Protein AF-A0A847AX94-F1 (afdb_monomer_lite)

Radius of gyration: 17.0 Å; chains: 1; bounding box: 39×33×55 Å

Structure (mmCIF, N/CA/C/O backbone):
data_AF-A0A847AX94-F1
#
_entry.id   AF-A0A847AX94-F1
#
loop_
_atom_site.group_PDB
_atom_site.id
_atom_site.type_symbol
_atom_site.label_atom_id
_atom_site.label_alt_id
_atom_site.label_comp_id
_atom_site.label_asym_id
_atom_site.label_entity_id
_atom_site.label_seq_id
_atom_site.pdbx_PDB_ins_code
_atom_site.Cartn_x
_atom_site.Cartn_y
_atom_site.Cartn_z
_atom_site.occupancy
_atom_site.B_iso_or_equiv
_atom_site.auth_seq_id
_atom_site.auth_comp_id
_atom_site.auth_asym_id
_atom_site.auth_atom_id
_atom_site.pdbx_PDB_model_num
ATOM 1 N N . MET A 1 1 ? -15.363 -9.741 10.657 1.00 86.25 1 MET A N 1
ATOM 2 C CA . MET A 1 1 ? -14.051 -9.345 11.223 1.00 86.25 1 MET A CA 1
ATOM 3 C C . MET A 1 1 ? -14.229 -8.515 12.488 1.00 86.25 1 MET A C 1
ATOM 5 O O . MET A 1 1 ? -13.735 -8.937 13.519 1.00 86.25 1 MET A O 1
ATOM 9 N N . ILE A 1 2 ? -14.979 -7.407 12.440 1.00 87.94 2 ILE A N 1
ATOM 10 C CA . ILE A 1 2 ? -15.280 -6.554 13.611 1.00 87.94 2 ILE A CA 1
ATOM 11 C C . ILE A 1 2 ? -15.811 -7.360 14.797 1.00 87.94 2 ILE A C 1
ATOM 13 O O . ILE A 1 2 ? -15.262 -7.263 15.887 1.00 87.94 2 ILE A O 1
ATOM 17 N N . ASP A 1 3 ? -16.798 -8.229 14.571 1.00 91.75 3 ASP A N 1
ATOM 18 C CA . ASP A 1 3 ? -17.364 -9.054 15.647 1.00 91.75 3 ASP A CA 1
ATOM 19 C C . ASP A 1 3 ? -16.315 -9.947 16.322 1.00 91.75 3 ASP A C 1
ATOM 21 O O . ASP A 1 3 ? -16.321 -10.091 17.540 1.00 91.75 3 ASP A O 1
ATOM 25 N N . ILE A 1 4 ? -15.363 -10.479 15.545 1.00 92.31 4 ILE A N 1
ATOM 26 C CA . ILE A 1 4 ? -14.262 -11.306 16.059 1.00 92.31 4 ILE A CA 1
ATOM 27 C C . ILE A 1 4 ? -13.326 -10.453 16.922 1.00 92.31 4 ILE A C 1
ATOM 29 O O . ILE A 1 4 ? -12.949 -10.875 18.012 1.00 92.31 4 ILE A O 1
ATOM 33 N N . LEU A 1 5 ? -12.966 -9.249 16.464 1.00 92.19 5 LEU A N 1
ATOM 34 C CA . LEU A 1 5 ? -12.123 -8.334 17.241 1.00 92.19 5 LEU A CA 1
ATOM 35 C C . LEU A 1 5 ? -12.812 -7.928 18.543 1.00 92.19 5 LEU A C 1
ATOM 37 O O . LEU A 1 5 ? -12.198 -7.996 19.604 1.00 92.19 5 LEU A O 1
ATOM 41 N N . ASN A 1 6 ? -14.094 -7.574 18.475 1.00 91.94 6 ASN A N 1
ATOM 42 C CA . ASN A 1 6 ? -14.886 -7.187 19.637 1.00 91.94 6 ASN A CA 1
ATOM 43 C C . ASN A 1 6 ? -15.009 -8.337 20.641 1.00 91.94 6 ASN A C 1
ATOM 45 O O . ASN A 1 6 ? -14.807 -8.132 21.838 1.00 91.94 6 ASN A O 1
ATOM 49 N N . GLU A 1 7 ? -15.280 -9.557 20.171 1.00 95.19 7 GLU A N 1
ATOM 50 C CA . GLU A 1 7 ? -15.343 -10.741 21.028 1.00 95.19 7 GLU A CA 1
ATOM 51 C C . GLU A 1 7 ? -14.002 -10.994 21.727 1.00 95.19 7 GLU A C 1
ATOM 53 O O . GLU A 1 7 ? -13.969 -11.178 22.945 1.00 95.19 7 GLU A O 1
ATOM 58 N N . VAL A 1 8 ? -12.892 -10.972 20.987 1.00 94.81 8 VAL A N 1
ATOM 59 C CA . VAL A 1 8 ? -11.560 -11.240 21.544 1.00 94.81 8 VAL A CA 1
ATOM 60 C C . VAL A 1 8 ? -11.134 -10.136 22.516 1.00 94.81 8 VAL A C 1
ATOM 62 O O . VAL A 1 8 ? -10.669 -10.436 23.617 1.00 94.81 8 VAL A O 1
ATOM 65 N N . ASN A 1 9 ? -11.366 -8.870 22.172 1.00 92.81 9 ASN A N 1
ATOM 66 C CA . ASN A 1 9 ? -11.013 -7.737 23.027 1.00 92.81 9 ASN A CA 1
ATOM 67 C C . ASN A 1 9 ? -11.880 -7.680 24.295 1.00 92.81 9 ASN A C 1
ATOM 69 O O . ASN A 1 9 ? -11.373 -7.350 25.368 1.00 92.81 9 ASN A O 1
ATOM 73 N N . SER A 1 10 ? -13.148 -8.114 24.234 1.00 95.69 10 SER A N 1
ATOM 74 C CA . SER A 1 10 ? -14.009 -8.233 25.426 1.00 95.69 10 SER A CA 1
ATOM 75 C C . SER A 1 10 ? -13.463 -9.197 26.491 1.00 95.69 10 SER A C 1
ATOM 77 O O . SER A 1 10 ? -13.858 -9.123 27.655 1.00 95.69 10 SER A O 1
ATOM 79 N N . ARG A 1 11 ? -12.519 -10.076 26.121 1.00 96.69 11 ARG A N 1
ATOM 80 C CA . ARG A 1 11 ? -11.833 -11.012 27.028 1.00 96.69 11 ARG A CA 1
ATOM 81 C C . ARG A 1 11 ? -10.541 -10.441 27.626 1.00 96.69 11 ARG A C 1
ATOM 83 O O . ARG A 1 11 ? -9.801 -11.175 28.275 1.00 96.69 11 ARG A O 1
ATOM 90 N N . GLY A 1 12 ? -10.275 -9.147 27.432 1.00 95.88 12 GLY A N 1
ATOM 91 C CA . GLY A 1 12 ? -9.109 -8.442 27.974 1.00 95.88 12 GLY A CA 1
ATOM 92 C C . GLY A 1 12 ? -7.853 -8.516 27.103 1.00 95.88 12 GLY A C 1
ATOM 93 O O . GLY A 1 12 ? -6.767 -8.197 27.582 1.00 95.88 12 GLY A O 1
ATOM 94 N N . CYS A 1 13 ? -7.976 -8.944 25.845 1.00 94.62 13 CYS A N 1
ATOM 95 C CA . CYS A 1 13 ? -6.893 -8.864 24.867 1.00 94.62 13 CYS A CA 1
ATOM 96 C C . CYS A 1 13 ? -6.866 -7.484 24.180 1.00 94.62 13 CYS A C 1
ATOM 98 O O . CYS A 1 13 ? -7.894 -6.820 24.088 1.00 94.62 13 CYS A O 1
ATOM 100 N N . ASP A 1 14 ? -5.698 -7.076 23.672 1.00 90.81 14 ASP A N 1
ATOM 101 C CA . ASP A 1 14 ? -5.545 -5.928 22.763 1.00 90.81 14 ASP A CA 1
ATOM 102 C C . ASP A 1 14 ? -5.176 -6.452 21.371 1.00 90.81 14 ASP A C 1
ATOM 104 O O . ASP A 1 14 ? -4.001 -6.592 21.019 1.00 90.81 14 ASP A O 1
ATOM 108 N N . VAL A 1 15 ? -6.195 -6.853 20.612 1.00 92.81 15 VAL A N 1
ATOM 109 C CA . VAL A 1 15 ? -6.059 -7.322 19.233 1.00 92.81 15 VAL A CA 1
ATOM 110 C C . VAL A 1 15 ? -6.548 -6.238 18.289 1.00 92.81 15 VAL A C 1
ATOM 112 O O . VAL A 1 15 ? -7.660 -5.721 18.412 1.00 92.81 15 VAL A O 1
ATOM 115 N N . LYS A 1 16 ? -5.705 -5.928 17.306 1.00 91.62 16 LYS A N 1
ATOM 116 C CA . LYS A 1 16 ? -5.943 -4.909 16.287 1.00 91.62 16 LYS A CA 1
ATOM 117 C C . LYS A 1 16 ? -5.797 -5.526 14.907 1.00 91.62 16 LYS A C 1
ATOM 119 O O . LYS A 1 16 ? -5.071 -6.506 14.737 1.00 91.62 16 LYS A O 1
ATOM 124 N N . TYR A 1 17 ? -6.478 -4.948 13.926 1.00 91.31 17 TYR A N 1
ATOM 125 C CA . TYR A 1 17 ? -6.453 -5.465 12.567 1.00 91.31 17 TYR A CA 1
ATOM 126 C C . TYR A 1 17 ? -5.341 -4.823 11.733 1.00 91.31 17 TYR A C 1
ATOM 128 O O . TYR A 1 17 ? -5.082 -3.622 11.825 1.00 91.31 17 TYR A O 1
ATOM 136 N N . CYS A 1 18 ? -4.671 -5.647 10.931 1.00 90.19 18 CYS A N 1
ATOM 137 C CA . CYS A 1 18 ? -3.707 -5.199 9.938 1.00 90.19 18 CYS A CA 1
ATOM 138 C C . CYS A 1 18 ? -4.317 -5.438 8.560 1.00 90.19 18 CYS A C 1
ATOM 140 O O . CYS A 1 18 ? -4.507 -6.590 8.169 1.00 90.19 18 CYS A O 1
ATOM 142 N N . PHE A 1 19 ? -4.664 -4.365 7.855 1.00 89.12 19 PHE A N 1
ATOM 143 C CA . PHE A 1 19 ? -5.131 -4.465 6.476 1.00 89.12 19 PHE A CA 1
ATOM 144 C C . PHE A 1 19 ? -3.969 -4.666 5.526 1.00 89.12 19 PHE A C 1
ATOM 146 O O . PHE A 1 19 ? -2.890 -4.133 5.750 1.00 89.12 19 PHE A O 1
ATOM 153 N N . ASP A 1 20 ? -4.235 -5.357 4.428 1.00 88.75 20 ASP A N 1
ATOM 154 C CA . ASP A 1 20 ? -3.343 -5.415 3.284 1.00 88.75 20 ASP A CA 1
ATOM 155 C C . ASP A 1 20 ? -4.123 -5.004 2.037 1.00 88.75 20 ASP A C 1
ATOM 157 O O . ASP A 1 20 ? -5.139 -5.618 1.691 1.00 88.75 20 ASP A O 1
ATOM 161 N N . ILE A 1 21 ? -3.686 -3.905 1.420 1.00 85.06 21 ILE A N 1
ATOM 162 C CA . ILE A 1 21 ? -4.396 -3.299 0.296 1.00 85.06 21 ILE A CA 1
ATOM 163 C C . ILE A 1 21 ? -4.302 -4.192 -0.939 1.00 85.06 21 ILE A C 1
ATOM 165 O O . ILE A 1 21 ? -5.316 -4.375 -1.605 1.00 85.06 21 ILE A O 1
ATOM 169 N N . GLY A 1 22 ? -3.158 -4.806 -1.239 1.00 80.81 22 GLY A N 1
ATOM 170 C CA . GLY A 1 22 ? -3.041 -5.705 -2.387 1.00 80.81 22 GLY A CA 1
ATOM 171 C C . GLY A 1 22 ? -3.980 -6.885 -2.261 1.00 80.81 22 GLY A C 1
ATOM 172 O O . GLY A 1 22 ? -4.684 -7.205 -3.214 1.00 80.81 22 GLY A O 1
ATOM 173 N N . HIS A 1 23 ? -4.085 -7.483 -1.076 1.00 81.38 23 HIS A N 1
ATOM 174 C CA . HIS A 1 23 ? -5.058 -8.550 -0.837 1.00 81.38 23 HIS A CA 1
ATOM 175 C C . HIS A 1 23 ? -6.510 -8.083 -1.020 1.00 81.38 23 HIS A C 1
ATOM 177 O O . HIS A 1 23 ? -7.313 -8.811 -1.600 1.00 81.38 23 HIS A O 1
ATOM 183 N N . LEU A 1 24 ? -6.850 -6.872 -0.570 1.00 80.50 24 LEU A 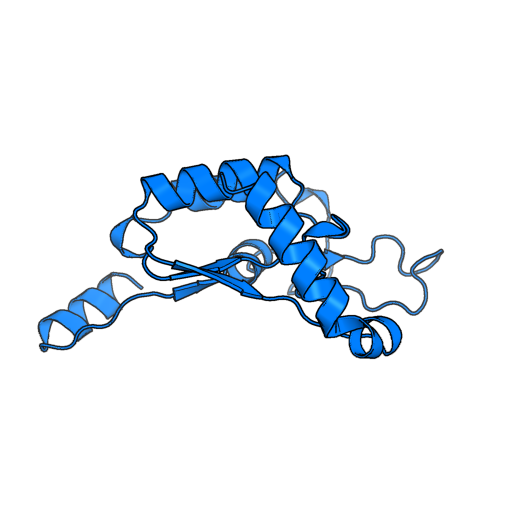N 1
ATOM 184 C CA . LEU A 1 24 ? -8.185 -6.302 -0.759 1.00 80.50 24 LEU A CA 1
ATOM 185 C C . LEU A 1 24 ? -8.489 -6.035 -2.239 1.00 80.50 24 LEU A C 1
ATOM 187 O O . LEU A 1 24 ? -9.538 -6.433 -2.731 1.00 80.50 24 LEU A O 1
ATOM 191 N N . LEU A 1 25 ? -7.566 -5.397 -2.958 1.00 77.12 25 LEU A N 1
ATOM 192 C CA . LEU A 1 25 ? -7.727 -5.072 -4.377 1.00 77.12 25 LEU A CA 1
ATOM 193 C C . LEU A 1 25 ? -7.729 -6.317 -5.261 1.00 77.12 25 LEU A C 1
ATOM 195 O O . LEU A 1 25 ? -8.287 -6.296 -6.356 1.00 77.12 25 LEU A O 1
ATOM 199 N N . THR A 1 26 ? -7.109 -7.399 -4.786 1.00 73.62 26 THR A N 1
ATOM 200 C CA . THR A 1 26 ? -7.027 -8.667 -5.509 1.00 73.62 26 THR A CA 1
ATOM 201 C C . THR A 1 26 ? -8.129 -9.667 -5.166 1.00 73.62 26 THR A C 1
ATOM 203 O O . THR A 1 26 ? -8.267 -10.657 -5.884 1.00 73.62 26 THR A O 1
ATOM 206 N N . ILE A 1 27 ? -8.966 -9.399 -4.151 1.00 71.06 27 ILE A N 1
ATOM 207 C CA . ILE A 1 27 ? -9.970 -10.353 -3.645 1.00 71.06 27 ILE A CA 1
ATOM 208 C C . ILE A 1 27 ? -10.993 -10.774 -4.708 1.00 71.06 27 ILE A C 1
ATOM 210 O O . ILE A 1 27 ? -11.355 -11.946 -4.796 1.00 71.06 27 ILE A O 1
ATOM 214 N N . ASP A 1 28 ? -11.398 -9.824 -5.550 1.00 60.72 28 ASP A N 1
ATOM 215 C CA . ASP A 1 28 ? -12.356 -10.022 -6.637 1.00 60.72 28 ASP A CA 1
ATOM 216 C C . ASP A 1 28 ? -11.680 -10.061 -8.009 1.00 60.72 28 ASP A C 1
ATOM 218 O O . ASP A 1 28 ? -12.363 -10.160 -9.037 1.00 60.72 28 ASP A O 1
ATOM 222 N N . LEU A 1 29 ? -10.340 -10.019 -8.059 1.00 57.03 29 LEU A N 1
ATOM 223 C CA . LEU A 1 29 ? -9.653 -10.170 -9.329 1.00 57.03 29 LEU A CA 1
ATOM 224 C C . LEU A 1 29 ? -9.942 -11.565 -9.888 1.00 57.03 29 LEU A C 1
ATOM 226 O O . LEU A 1 29 ? -9.770 -12.578 -9.203 1.00 57.03 29 LEU A O 1
ATOM 230 N N . PRO A 1 30 ? -10.310 -11.657 -11.173 1.00 48.94 30 PRO A N 1
ATOM 231 C CA . PRO A 1 30 ? -10.600 -12.929 -11.810 1.00 48.94 30 PRO A CA 1
ATOM 232 C C . PRO A 1 30 ? -9.420 -13.916 -11.887 1.00 48.94 30 PRO A C 1
ATOM 234 O O . PRO A 1 30 ? -9.552 -14.950 -12.506 1.00 48.94 30 PRO A O 1
ATOM 237 N N . MET A 1 31 ? -8.272 -13.691 -11.256 1.00 50.69 31 MET A N 1
ATOM 238 C CA . MET A 1 31 ? -7.238 -14.729 -11.101 1.00 50.69 31 MET A CA 1
ATOM 239 C C . MET A 1 31 ? -7.701 -15.939 -10.261 1.00 50.69 31 MET A C 1
ATOM 241 O O . MET A 1 31 ? -7.042 -16.976 -10.260 1.00 50.69 31 MET A O 1
ATOM 245 N N . HIS A 1 32 ? -8.882 -15.846 -9.637 1.00 47.72 32 HIS A N 1
ATOM 246 C CA . HIS A 1 32 ? -9.635 -16.959 -9.048 1.00 47.72 32 HIS A CA 1
ATOM 247 C C . HIS A 1 32 ? -10.777 -17.509 -9.938 1.00 47.72 32 HIS A C 1
ATOM 249 O O . HIS A 1 32 ? -11.508 -18.401 -9.508 1.00 47.72 32 HIS A O 1
ATOM 255 N N . LYS A 1 33 ? -10.967 -16.998 -11.166 1.00 45.84 33 LYS A N 1
ATOM 256 C CA . LYS A 1 33 ? -12.010 -17.416 -12.125 1.00 45.84 33 LYS A CA 1
ATOM 257 C C . LYS A 1 33 ? -11.415 -17.525 -13.532 1.00 45.84 33 LYS A C 1
ATOM 259 O O . LYS A 1 33 ? -10.880 -16.562 -14.043 1.00 45.84 33 LYS A O 1
ATOM 264 N N . GLU A 1 34 ? -11.570 -18.657 -14.210 1.00 47.06 34 GLU A N 1
ATOM 265 C CA . GLU A 1 34 ? -10.881 -19.011 -15.473 1.00 47.06 34 GLU A CA 1
ATOM 266 C C . GLU A 1 34 ? -10.961 -18.002 -16.659 1.00 47.06 34 GLU A C 1
ATOM 268 O O . GLU A 1 34 ? -10.307 -18.225 -17.670 1.00 47.06 34 GLU A O 1
ATOM 273 N N . ASN A 1 35 ? -11.696 -16.883 -16.563 1.00 48.12 35 ASN A N 1
ATOM 274 C CA . ASN A 1 35 ? -11.877 -15.876 -17.618 1.00 48.12 35 ASN A CA 1
ATOM 275 C C . ASN A 1 35 ? -11.750 -14.432 -17.087 1.00 48.12 35 ASN A C 1
ATOM 277 O O . ASN A 1 35 ? -12.750 -13.766 -16.808 1.00 48.12 35 ASN A O 1
ATOM 281 N N . PHE A 1 36 ? -10.520 -13.932 -16.950 1.00 56.06 36 PHE A N 1
ATOM 282 C CA . PHE A 1 36 ? -10.250 -12.564 -16.499 1.00 56.06 36 PHE A CA 1
ATOM 283 C C . PHE A 1 36 ? -10.633 -11.494 -17.526 1.00 56.06 36 PHE A C 1
ATOM 285 O O . PHE A 1 36 ? -10.144 -11.508 -18.652 1.00 56.06 36 PHE A O 1
ATOM 292 N N . ASN A 1 37 ? -11.461 -10.526 -17.108 1.00 53.94 37 ASN A N 1
ATOM 293 C CA . ASN A 1 37 ? -11.732 -9.294 -17.848 1.00 53.94 37 ASN A CA 1
ATOM 294 C C . ASN A 1 37 ? -11.199 -8.086 -17.062 1.00 53.94 37 ASN A C 1
ATOM 296 O O . ASN A 1 37 ? -11.688 -7.777 -15.980 1.00 53.94 37 ASN A O 1
ATOM 300 N N . LYS A 1 38 ? -10.230 -7.382 -17.656 1.00 53.53 38 LYS A N 1
ATOM 301 C CA . LYS A 1 38 ? -9.591 -6.150 -17.162 1.00 53.53 38 LYS A CA 1
ATOM 302 C C . LYS A 1 38 ? -10.559 -5.041 -16.730 1.00 53.53 38 LYS A C 1
ATOM 304 O O . LYS A 1 38 ? -10.179 -4.207 -15.918 1.00 53.53 38 LYS A O 1
ATOM 309 N N . GLU A 1 39 ? -11.775 -5.012 -17.275 1.00 58.38 39 GLU A N 1
ATOM 310 C CA . GLU A 1 39 ? -12.784 -3.992 -16.956 1.00 58.38 39 GLU A CA 1
ATOM 311 C C . GLU A 1 39 ? -13.356 -4.134 -15.538 1.00 58.38 39 GLU A C 1
ATOM 313 O O . GLU A 1 39 ? -14.110 -3.274 -15.095 1.00 58.38 39 GLU A O 1
ATOM 318 N N . SER A 1 40 ? -12.999 -5.199 -14.809 1.00 61.94 40 SER A N 1
ATOM 319 C CA . SER A 1 40 ? -13.449 -5.406 -13.432 1.00 61.94 40 SER A CA 1
ATOM 320 C C . SER A 1 40 ? -12.630 -4.652 -12.381 1.00 61.94 40 SER A C 1
ATOM 322 O O . SER A 1 40 ? -13.049 -4.624 -11.227 1.00 61.94 40 SER A O 1
ATOM 324 N N . ILE A 1 41 ? -11.465 -4.087 -12.730 1.00 65.88 41 ILE A N 1
ATOM 325 C CA . ILE A 1 41 ? -10.661 -3.300 -11.783 1.00 65.88 41 ILE A CA 1
ATOM 326 C C . ILE A 1 41 ? -11.143 -1.850 -11.845 1.00 65.88 41 ILE A C 1
ATOM 328 O O . ILE A 1 41 ? -11.052 -1.248 -12.918 1.00 65.88 41 ILE A O 1
ATOM 332 N N . PRO A 1 42 ? -11.653 -1.279 -10.740 1.00 70.75 42 PRO A N 1
ATOM 333 C CA . PRO A 1 42 ? -12.085 0.111 -10.730 1.00 70.75 42 PRO A CA 1
ATOM 334 C C . PRO A 1 42 ? -10.909 1.041 -11.052 1.00 70.75 42 PRO A C 1
ATOM 336 O O . PRO A 1 42 ? -9.781 0.799 -10.634 1.00 70.75 42 PRO A O 1
ATOM 339 N N . GLU A 1 43 ? -11.186 2.130 -11.771 1.00 74.62 43 GLU A N 1
ATOM 340 C CA . GLU A 1 43 ? -10.199 3.179 -12.082 1.00 74.62 43 GLU A CA 1
ATOM 341 C C . GLU A 1 43 ? -9.639 3.838 -10.810 1.00 74.62 43 GLU A C 1
ATOM 343 O O . GLU A 1 43 ? -8.499 4.298 -10.782 1.00 74.62 43 GLU A O 1
ATOM 348 N N . ARG A 1 44 ? -10.447 3.826 -9.745 1.00 82.56 44 ARG A N 1
ATOM 349 C CA . ARG A 1 44 ? -10.142 4.347 -8.414 1.00 82.56 44 ARG A CA 1
ATOM 350 C C . ARG A 1 44 ? -10.186 3.222 -7.379 1.00 82.56 44 ARG A C 1
ATOM 352 O O . ARG A 1 44 ? -11.160 3.106 -6.634 1.00 82.56 44 ARG A O 1
ATOM 359 N N . PRO A 1 45 ? -9.181 2.328 -7.366 1.00 81.06 45 PRO A N 1
ATOM 360 C CA . PRO A 1 45 ? -9.124 1.212 -6.421 1.00 81.06 45 PRO A CA 1
ATOM 361 C C . PRO A 1 45 ? -9.144 1.664 -4.957 1.00 81.06 45 PRO A C 1
ATOM 363 O O . PRO A 1 45 ? -9.610 0.933 -4.087 1.00 81.06 45 PRO A O 1
ATOM 366 N N . GLU A 1 46 ? -8.679 2.877 -4.679 1.00 86.75 46 GLU A N 1
ATOM 367 C CA . GLU A 1 46 ? -8.661 3.456 -3.343 1.00 86.75 46 GLU A CA 1
ATOM 368 C C . GLU A 1 46 ? -10.044 3.736 -2.746 1.00 86.75 46 GLU A C 1
ATOM 370 O O . GLU A 1 46 ? -10.186 3.716 -1.523 1.00 86.75 46 GLU A O 1
ATOM 375 N N . ASP A 1 47 ? -11.074 3.924 -3.578 1.00 88.06 47 ASP A N 1
ATOM 376 C CA . ASP A 1 47 ? -12.431 4.235 -3.112 1.00 88.06 47 ASP A CA 1
ATOM 377 C C . ASP A 1 47 ? -13.038 3.071 -2.303 1.00 88.06 47 ASP A C 1
ATOM 379 O O . ASP A 1 47 ? -13.867 3.287 -1.421 1.00 88.06 47 ASP A O 1
ATOM 383 N N . LEU A 1 48 ? -12.547 1.840 -2.504 1.00 85.12 48 LEU A N 1
ATOM 384 C CA . LEU A 1 48 ? -12.937 0.658 -1.723 1.00 85.12 48 LEU A CA 1
ATOM 385 C C . LEU A 1 48 ? -12.647 0.808 -0.220 1.00 85.12 48 LEU A C 1
ATOM 387 O O . LEU A 1 48 ? -13.275 0.141 0.603 1.00 85.12 48 LEU A O 1
ATOM 391 N N . LEU A 1 49 ? -11.699 1.669 0.162 1.00 88.19 49 LEU A N 1
ATOM 392 C CA . LEU A 1 49 ? -11.390 1.925 1.567 1.00 88.19 49 LEU A CA 1
ATOM 393 C C . LEU A 1 49 ? -12.421 2.821 2.262 1.00 88.19 49 LEU A C 1
ATOM 395 O O . LEU A 1 49 ? -12.484 2.829 3.496 1.00 88.19 49 LEU A O 1
ATOM 399 N N . GLU A 1 50 ? -13.210 3.592 1.510 1.00 90.00 50 GLU A N 1
ATOM 400 C CA . GLU A 1 50 ? -14.182 4.520 2.093 1.00 90.00 50 GLU A CA 1
ATOM 401 C C . GLU A 1 50 ? -15.285 3.767 2.852 1.00 90.00 50 GLU A C 1
ATOM 403 O O . GLU A 1 50 ? -15.678 4.196 3.943 1.00 90.00 50 GLU A O 1
ATOM 408 N N . ASP A 1 51 ? -15.683 2.594 2.358 1.00 88.56 51 ASP A N 1
ATOM 409 C CA . ASP A 1 51 ? -16.731 1.755 2.949 1.00 88.56 51 ASP A CA 1
ATOM 410 C C . ASP A 1 51 ? -16.262 0.941 4.166 1.00 88.56 51 ASP A C 1
ATOM 412 O O . ASP A 1 51 ? -17.075 0.435 4.945 1.00 88.56 51 ASP A O 1
ATOM 416 N N . ILE A 1 52 ? -14.948 0.820 4.376 1.00 88.69 52 ILE A N 1
ATOM 417 C CA . ILE A 1 52 ? -14.398 0.041 5.487 1.00 88.69 52 ILE A CA 1
ATOM 418 C C . ILE A 1 52 ? -14.502 0.850 6.797 1.00 88.69 52 ILE A C 1
ATOM 420 O O . ILE A 1 52 ? -14.079 2.015 6.852 1.00 88.69 52 ILE A O 1
ATOM 424 N N . PRO A 1 53 ? -15.027 0.262 7.889 1.00 90.81 53 PRO A N 1
ATOM 425 C CA . PRO A 1 53 ? -15.096 0.924 9.191 1.00 90.81 53 PRO A CA 1
ATOM 426 C C . PRO A 1 53 ? -13.724 1.348 9.733 1.00 90.81 53 PRO A C 1
ATOM 428 O O . PRO A 1 53 ? -12.767 0.576 9.706 1.00 90.81 53 PRO A O 1
ATOM 431 N N . ALA A 1 54 ? -13.648 2.572 10.268 1.00 91.44 54 ALA A N 1
ATOM 432 C CA . ALA A 1 54 ? -12.411 3.184 10.773 1.00 91.44 54 ALA A CA 1
ATOM 433 C C . ALA A 1 54 ? -11.717 2.341 11.860 1.00 91.44 54 ALA A C 1
ATOM 435 O O . ALA A 1 54 ? -10.501 2.222 11.874 1.00 91.44 54 ALA A O 1
ATOM 436 N N . GLU A 1 55 ? -12.495 1.681 12.718 1.00 88.56 55 GLU A N 1
ATOM 437 C CA . GLU A 1 55 ? -12.011 0.801 13.793 1.00 88.56 55 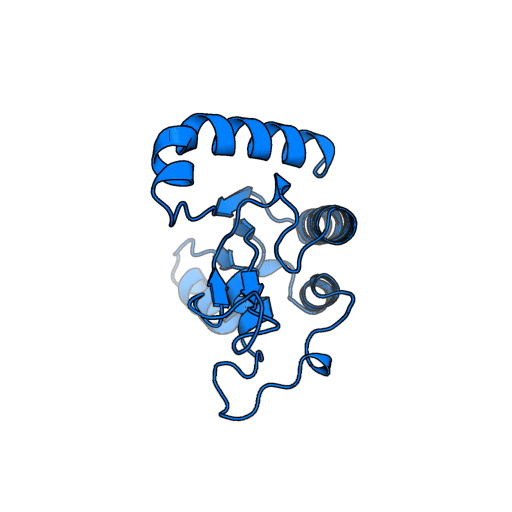GLU A CA 1
ATOM 438 C C . GLU A 1 55 ? -11.168 -0.393 13.323 1.00 88.56 55 GLU A C 1
ATOM 440 O O . GLU A 1 55 ? -10.455 -1.001 14.121 1.00 88.56 55 GLU A O 1
ATOM 445 N N . LEU A 1 56 ? -11.221 -0.728 12.033 1.00 89.50 56 LEU A N 1
ATOM 446 C CA . LEU A 1 56 ? -10.383 -1.768 11.452 1.00 89.50 56 LEU A CA 1
ATOM 447 C C . LEU A 1 56 ? -9.028 -1.237 10.945 1.00 89.50 56 LEU A C 1
ATOM 449 O O . LEU A 1 56 ? -8.140 -2.034 10.642 1.00 89.50 56 LEU A O 1
ATOM 453 N N . PHE A 1 57 ? -8.836 0.080 10.852 1.00 89.75 57 PHE A N 1
ATOM 454 C CA . PHE A 1 57 ? -7.595 0.684 10.370 1.00 89.75 57 PHE A CA 1
ATOM 455 C C . PHE A 1 57 ? -6.638 0.965 11.528 1.00 89.75 57 PHE A C 1
ATOM 457 O O . PHE A 1 57 ? -6.632 2.048 12.100 1.00 89.75 57 PHE A O 1
ATOM 464 N N . TYR A 1 58 ? -5.790 -0.014 11.851 1.00 90.69 58 TYR A N 1
ATOM 465 C CA . TYR A 1 58 ? -4.665 0.188 12.769 1.00 90.69 58 TYR A CA 1
ATOM 466 C C . TYR A 1 58 ? -3.328 0.205 12.027 1.00 90.69 58 TYR A C 1
ATOM 468 O O . TYR A 1 58 ? -2.645 1.227 11.970 1.00 90.69 58 TYR A O 1
ATOM 476 N N . LYS A 1 59 ? -2.973 -0.932 11.423 1.00 92.31 59 LYS A N 1
ATOM 477 C CA . LYS A 1 59 ? -1.811 -1.076 10.540 1.00 92.31 59 LYS A CA 1
ATOM 478 C C . LYS A 1 59 ? -2.284 -1.383 9.132 1.00 92.31 59 LYS A C 1
ATOM 480 O O . LYS A 1 59 ? -3.285 -2.078 8.961 1.00 92.31 59 LYS A O 1
ATOM 485 N N . VAL A 1 60 ? -1.563 -0.876 8.142 1.00 92.56 60 VAL A N 1
ATOM 486 C CA . VAL A 1 60 ? -1.883 -1.111 6.735 1.00 92.56 60 VAL A CA 1
ATOM 487 C C . VAL A 1 60 ? -0.622 -1.482 5.982 1.00 92.56 60 VAL A C 1
ATOM 489 O O . VAL A 1 60 ? 0.356 -0.743 6.022 1.00 92.56 60 VAL A O 1
ATOM 492 N N . HIS A 1 61 ? -0.650 -2.611 5.292 1.00 93.69 61 HIS A N 1
ATOM 493 C CA . HIS A 1 61 ? 0.327 -2.953 4.278 1.00 93.69 61 HIS A CA 1
ATOM 494 C C . HIS A 1 61 ? -0.076 -2.273 2.971 1.00 93.69 61 HIS A C 1
ATOM 496 O O . HIS A 1 61 ? -1.177 -2.478 2.451 1.00 93.69 61 HIS A O 1
ATOM 502 N N . LEU A 1 62 ? 0.816 -1.419 2.484 1.00 91.50 62 LEU A N 1
ATOM 503 C CA . LEU A 1 62 ? 0.730 -0.765 1.196 1.00 91.50 62 LEU A CA 1
ATOM 504 C C . LEU A 1 62 ? 1.647 -1.509 0.234 1.00 91.50 62 LEU A C 1
ATOM 506 O O . LEU A 1 62 ? 2.868 -1.533 0.392 1.00 91.50 62 LEU A O 1
ATOM 510 N N . ASN A 1 63 ? 1.033 -2.105 -0.770 1.00 90.50 63 ASN A N 1
ATOM 511 C CA . ASN A 1 63 ? 1.698 -2.819 -1.835 1.00 90.50 63 ASN A CA 1
ATOM 512 C C . ASN A 1 63 ? 0.856 -2.667 -3.107 1.00 90.50 63 ASN A C 1
ATOM 514 O O . ASN A 1 63 ? -0.271 -2.166 -3.079 1.00 90.50 63 ASN A O 1
ATOM 518 N N . ASP A 1 64 ? 1.437 -3.058 -4.231 1.00 89.06 64 ASP A N 1
ATOM 519 C CA . ASP A 1 64 ? 0.781 -3.018 -5.532 1.00 89.06 64 ASP A CA 1
ATOM 520 C C . ASP A 1 64 ? 0.849 -4.403 -6.180 1.00 89.06 64 ASP A C 1
ATOM 522 O O . ASP A 1 64 ? 1.449 -5.354 -5.664 1.00 89.06 64 ASP A O 1
ATOM 526 N N . PHE A 1 65 ? 0.241 -4.532 -7.343 1.00 85.75 65 PHE A N 1
ATOM 527 C CA . PHE A 1 65 ? 0.324 -5.709 -8.175 1.00 85.75 65 PHE A CA 1
ATOM 528 C C . PHE A 1 65 ? 0.449 -5.294 -9.635 1.00 85.75 65 PHE A C 1
ATOM 530 O O . PHE A 1 65 ? -0.020 -4.249 -10.074 1.00 85.75 65 PHE A O 1
ATOM 537 N N . TRP A 1 66 ? 1.095 -6.144 -10.412 1.00 84.50 66 TRP A N 1
ATOM 538 C CA . TRP A 1 66 ? 1.203 -6.009 -11.853 1.00 84.50 66 TRP A CA 1
ATOM 539 C C . TRP A 1 66 ? 0.533 -7.207 -12.512 1.00 84.50 66 TRP A C 1
ATOM 541 O O . TRP A 1 66 ? 0.634 -8.330 -12.016 1.00 84.50 66 TRP A O 1
ATOM 551 N N . ILE A 1 67 ? -0.140 -6.974 -13.635 1.00 79.75 67 ILE A N 1
ATOM 552 C CA . ILE A 1 67 ? -0.767 -8.020 -14.445 1.00 79.75 67 ILE A CA 1
ATOM 553 C C . ILE A 1 67 ? -0.106 -8.017 -15.814 1.00 79.75 67 ILE A C 1
ATOM 555 O O . ILE A 1 67 ? 0.021 -6.962 -16.442 1.00 79.75 67 ILE A O 1
ATOM 559 N N . ASN A 1 68 ? 0.261 -9.204 -16.288 1.00 78.44 68 ASN A N 1
ATOM 560 C CA . ASN A 1 68 ? 0.741 -9.394 -17.643 1.00 78.44 68 ASN A CA 1
ATOM 561 C C . ASN A 1 68 ? -0.417 -9.209 -18.626 1.00 78.44 68 ASN A C 1
ATOM 563 O O . ASN A 1 68 ? -1.335 -10.025 -18.695 1.00 78.44 68 ASN A O 1
ATOM 567 N N . ARG A 1 69 ? -0.381 -8.101 -19.368 1.00 72.69 69 ARG A N 1
ATOM 568 C CA . ARG A 1 69 ? -1.448 -7.707 -20.297 1.00 72.69 69 ARG A CA 1
ATOM 569 C C . ARG A 1 69 ? -1.331 -8.368 -21.667 1.00 72.69 69 ARG A C 1
ATOM 571 O O . ARG A 1 69 ? -2.281 -8.286 -22.439 1.00 72.69 69 ARG A O 1
ATOM 578 N N . ASP A 1 70 ? -0.193 -8.988 -21.959 1.00 76.19 70 ASP A N 1
ATOM 579 C CA . ASP A 1 70 ? 0.095 -9.594 -23.254 1.00 76.19 70 ASP A CA 1
ATOM 580 C C . ASP A 1 70 ? 0.918 -10.884 -23.083 1.00 76.19 70 ASP A C 1
ATOM 582 O O . ASP A 1 70 ? 2.114 -10.920 -23.383 1.00 76.19 70 ASP A O 1
ATOM 586 N N . PRO A 1 71 ? 0.299 -11.961 -22.566 1.00 73.38 71 PRO A N 1
ATOM 587 C CA . PRO A 1 71 ? 0.998 -13.216 -22.296 1.00 73.38 71 PRO A CA 1
ATOM 588 C C . PRO A 1 71 ? 1.457 -13.952 -23.566 1.00 73.38 71 PRO A C 1
ATOM 590 O O . PRO A 1 71 ? 2.232 -14.905 -23.469 1.00 73.38 71 PRO A O 1
ATOM 593 N N . GLU A 1 72 ? 0.992 -13.537 -24.748 1.00 79.88 72 GLU A N 1
ATOM 594 C CA . GLU A 1 72 ? 1.335 -14.158 -26.032 1.00 79.88 72 GLU A CA 1
ATOM 595 C C . GLU A 1 72 ? 2.310 -13.318 -26.879 1.00 79.88 72 GLU A C 1
ATOM 597 O O . GLU A 1 72 ? 3.003 -13.892 -27.726 1.00 79.88 72 GLU A O 1
ATOM 602 N N . GLY A 1 73 ? 2.411 -12.006 -26.635 1.00 81.94 73 GLY A N 1
ATOM 603 C CA . GLY A 1 73 ? 3.337 -11.081 -27.295 1.00 81.94 73 GLY A CA 1
ATOM 604 C C . GLY A 1 73 ? 4.524 -10.669 -26.418 1.00 81.94 73 GLY A C 1
ATOM 605 O O . GLY A 1 73 ? 5.367 -11.505 -26.093 1.00 81.94 73 GLY A O 1
ATOM 606 N N . GLU A 1 74 ? 4.650 -9.383 -26.073 1.00 76.19 74 GLU A N 1
ATOM 607 C CA . GLU A 1 74 ? 5.836 -8.858 -25.359 1.00 76.19 74 GLU A CA 1
ATOM 608 C C . GLU A 1 74 ? 5.960 -9.385 -23.924 1.00 76.19 74 GLU A C 1
ATOM 610 O O . GLU A 1 74 ? 7.062 -9.501 -23.394 1.00 76.19 74 GLU A O 1
ATOM 615 N N . GLY A 1 75 ? 4.839 -9.755 -23.306 1.00 74.88 75 GLY A N 1
ATOM 616 C CA . GLY A 1 75 ? 4.807 -10.401 -21.998 1.00 74.88 75 GLY A CA 1
ATOM 617 C C . GLY A 1 75 ? 4.976 -11.920 -22.062 1.00 74.88 75 GLY A C 1
ATOM 618 O O . GLY A 1 75 ? 4.791 -12.599 -21.049 1.00 74.88 75 GLY A O 1
ATOM 619 N N . LYS A 1 76 ? 5.295 -12.502 -23.222 1.00 80.88 76 LYS A N 1
ATOM 620 C CA . LYS A 1 76 ? 5.476 -13.950 -23.350 1.00 80.88 76 LYS A CA 1
ATOM 621 C C . LYS A 1 76 ? 6.636 -14.439 -22.482 1.00 80.88 76 LYS A C 1
ATOM 623 O O . LYS A 1 76 ? 7.784 -14.053 -22.675 1.00 80.88 76 LYS A O 1
ATOM 628 N N . GLY A 1 77 ? 6.334 -15.362 -21.569 1.00 80.81 77 GLY A N 1
ATOM 629 C CA . GLY A 1 77 ? 7.299 -15.915 -20.610 1.00 80.81 77 GLY A CA 1
ATOM 630 C C . GLY A 1 77 ? 7.306 -15.209 -19.251 1.00 80.81 77 GLY A C 1
ATOM 631 O O . GLY A 1 77 ? 7.881 -15.743 -18.306 1.00 80.81 77 GLY A O 1
ATOM 632 N N . GLU A 1 78 ? 6.616 -14.075 -19.123 1.00 81.25 78 GLU A N 1
ATOM 633 C CA . GLU A 1 78 ? 6.352 -13.436 -17.836 1.00 81.25 78 GLU A CA 1
ATOM 634 C C . GLU A 1 78 ? 5.168 -14.113 -17.126 1.00 81.25 78 GLU A C 1
ATOM 636 O O . GLU A 1 78 ? 4.226 -14.579 -17.782 1.00 81.25 78 GLU A O 1
ATOM 641 N N . PRO A 1 79 ? 5.160 -14.162 -15.782 1.00 78.06 79 PRO A N 1
ATOM 642 C CA . PRO A 1 79 ? 4.024 -14.693 -15.042 1.00 78.06 79 PRO A CA 1
ATOM 643 C C . PRO A 1 79 ? 2.767 -13.850 -15.309 1.00 78.06 79 PRO A C 1
ATOM 645 O O . PRO A 1 79 ? 2.877 -12.650 -15.556 1.00 78.06 79 PRO A O 1
ATOM 648 N N . PRO A 1 80 ? 1.558 -14.429 -15.204 1.00 76.31 80 PRO A N 1
ATOM 649 C CA . PRO A 1 80 ? 0.307 -13.698 -15.424 1.00 76.31 80 PRO A CA 1
ATOM 650 C C . PRO A 1 80 ? 0.124 -12.519 -14.456 1.00 76.31 80 PRO A C 1
ATOM 652 O O . PRO A 1 80 ? -0.559 -11.549 -14.780 1.00 76.31 80 PRO A O 1
ATOM 6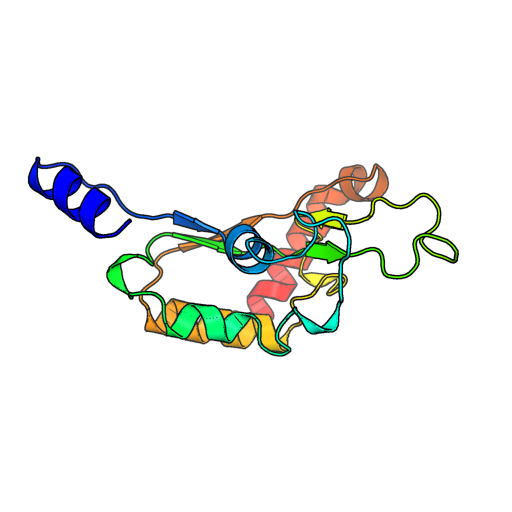55 N N . PHE A 1 81 ? 0.748 -12.587 -13.278 1.00 78.31 81 PHE A N 1
ATOM 656 C CA . PHE A 1 81 ? 0.741 -11.530 -12.276 1.00 78.31 81 PHE A CA 1
ATOM 657 C C . PHE A 1 81 ? 2.075 -11.470 -11.518 1.00 78.31 81 PHE A C 1
ATOM 659 O O . PHE A 1 81 ? 2.781 -12.473 -11.386 1.00 78.31 81 PHE A O 1
ATOM 666 N N . LYS A 1 82 ? 2.396 -10.298 -10.963 1.00 82.25 82 LYS A N 1
ATOM 667 C CA . LYS A 1 82 ? 3.475 -10.093 -9.986 1.00 82.25 82 LYS A CA 1
ATOM 668 C C . LYS A 1 82 ? 2.913 -9.318 -8.798 1.00 82.25 82 LYS A C 1
ATOM 670 O O . LYS A 1 82 ? 2.385 -8.226 -8.976 1.00 82.25 82 LYS A O 1
ATOM 675 N N . PHE A 1 83 ? 3.039 -9.876 -7.598 1.00 84.44 83 PHE A N 1
ATOM 676 C CA . PHE A 1 83 ? 2.724 -9.156 -6.365 1.00 84.44 83 PHE A CA 1
ATOM 677 C C . PHE A 1 83 ? 3.915 -8.320 -5.915 1.00 84.44 83 PHE A C 1
ATOM 679 O O . PHE A 1 83 ? 5.051 -8.814 -5.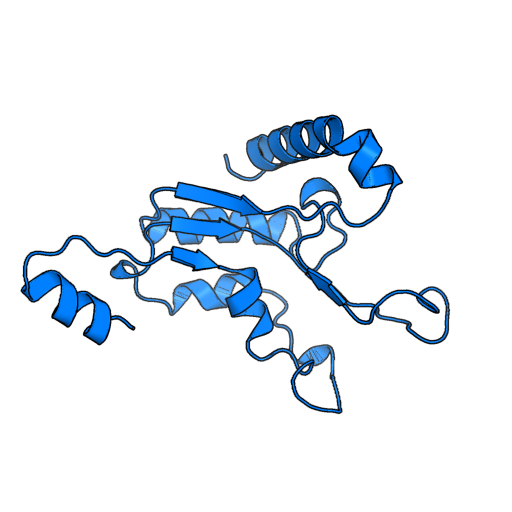930 1.00 84.44 83 PHE A O 1
ATOM 686 N N . HIS A 1 84 ? 3.594 -7.118 -5.445 1.00 88.38 84 HIS A N 1
ATOM 687 C CA . HIS A 1 84 ? 4.452 -6.187 -4.726 1.00 88.38 84 HIS A CA 1
ATOM 688 C C . HIS A 1 84 ? 5.616 -5.652 -5.580 1.00 88.38 84 HIS A C 1
ATOM 690 O O . HIS A 1 84 ? 6.767 -5.726 -5.143 1.00 88.38 84 HIS A O 1
ATOM 696 N N . PRO A 1 85 ? 5.372 -5.155 -6.813 1.00 90.50 85 PRO A N 1
ATOM 697 C CA . PRO A 1 85 ? 6.411 -4.431 -7.529 1.00 90.50 85 PRO A CA 1
ATOM 698 C C . PRO A 1 85 ? 6.778 -3.153 -6.750 1.00 90.50 85 PRO A C 1
ATOM 700 O O . PRO A 1 85 ? 5.913 -2.599 -6.069 1.00 90.50 85 PRO A O 1
ATOM 703 N N . PRO A 1 86 ? 8.021 -2.652 -6.870 1.00 92.81 86 PRO A N 1
ATOM 704 C CA . PRO A 1 86 ? 8.395 -1.388 -6.247 1.00 92.81 86 PRO A CA 1
ATOM 705 C C . PRO A 1 86 ? 7.492 -0.238 -6.716 1.00 92.81 86 PRO A C 1
ATOM 707 O O . PRO A 1 86 ? 7.398 0.034 -7.917 1.00 92.81 86 PRO A O 1
ATOM 710 N N . LEU A 1 87 ? 6.868 0.462 -5.770 1.00 93.62 87 LEU A N 1
ATOM 711 C CA . LEU A 1 87 ? 5.854 1.494 -6.007 1.00 93.62 87 LEU A CA 1
ATOM 712 C C . LEU A 1 87 ? 6.409 2.678 -6.804 1.00 93.62 87 LEU A C 1
ATOM 714 O O . LEU A 1 87 ? 5.735 3.200 -7.686 1.00 93.62 87 LEU A O 1
ATOM 718 N N . HIS A 1 88 ? 7.668 3.053 -6.560 1.00 94.81 88 HIS A N 1
ATOM 719 C CA . HIS A 1 88 ? 8.327 4.173 -7.248 1.00 94.81 88 HIS A CA 1
ATOM 720 C C . HIS A 1 88 ? 8.476 3.984 -8.763 1.00 94.81 88 HIS A C 1
ATOM 722 O O . HIS A 1 88 ? 8.741 4.947 -9.478 1.00 94.81 88 HIS A O 1
ATOM 728 N N . ARG A 1 89 ? 8.352 2.748 -9.261 1.00 93.38 89 ARG A N 1
ATOM 729 C CA . ARG A 1 89 ? 8.412 2.457 -10.699 1.00 93.38 89 ARG A CA 1
ATOM 730 C C . ARG A 1 89 ? 7.060 2.635 -11.380 1.00 93.38 89 ARG A C 1
ATOM 732 O O . ARG A 1 89 ? 7.015 2.631 -12.606 1.00 93.38 89 ARG A O 1
ATOM 739 N N . GLU A 1 90 ? 5.978 2.722 -10.603 1.00 91.62 90 GLU A N 1
ATOM 740 C CA . GLU A 1 90 ? 4.596 2.833 -11.078 1.00 91.62 90 GLU A CA 1
ATOM 741 C C . GLU A 1 90 ? 4.257 1.802 -12.167 1.00 91.62 90 GLU A C 1
ATOM 743 O O . GLU A 1 90 ? 3.495 2.072 -13.097 1.00 91.62 90 GLU A O 1
ATOM 748 N N . THR A 1 91 ? 4.849 0.607 -12.097 1.00 88.50 91 THR A N 1
ATOM 749 C CA . THR A 1 91 ? 4.616 -0.447 -13.093 1.00 88.50 91 THR A CA 1
ATOM 750 C C . THR A 1 91 ? 3.302 -1.171 -12.842 1.00 88.50 91 THR A C 1
ATOM 752 O O . THR A 1 91 ? 2.670 -1.609 -13.802 1.00 88.50 91 THR A O 1
ATOM 755 N N . GLY A 1 92 ? 2.873 -1.275 -11.582 1.00 86.94 92 GLY A N 1
ATOM 756 C CA . GLY A 1 92 ? 1.608 -1.892 -11.200 1.00 86.94 92 GLY A CA 1
ATOM 757 C C . GLY A 1 92 ? 0.392 -0.985 -11.408 1.00 86.94 92 GLY A C 1
ATOM 758 O O . GLY A 1 92 ? 0.408 -0.070 -12.242 1.00 86.94 92 GLY A O 1
ATOM 759 N N . PHE A 1 93 ? -0.707 -1.291 -10.726 1.00 85.19 93 PHE A N 1
ATOM 760 C CA . PHE A 1 93 ? -1.976 -0.581 -10.887 1.00 85.19 93 PHE A CA 1
ATOM 761 C C . PHE A 1 93 ? -2.024 0.731 -10.115 1.00 85.19 93 PHE A C 1
ATOM 763 O O . PHE A 1 93 ? -2.642 1.677 -10.601 1.00 85.19 93 PHE A O 1
ATOM 770 N N . LEU A 1 94 ? -1.367 0.806 -8.960 1.00 88.75 94 LEU A N 1
ATOM 771 C CA . LEU A 1 94 ? -1.368 2.005 -8.135 1.00 88.75 94 LEU A CA 1
ATOM 772 C C . LEU A 1 94 ? -0.420 3.051 -8.721 1.00 88.75 94 LEU A C 1
ATOM 774 O O . LEU A 1 94 ? 0.796 2.865 -8.770 1.00 88.75 94 LEU A O 1
ATOM 778 N N . LYS A 1 95 ? -0.992 4.165 -9.180 1.00 91.25 95 LYS A N 1
ATOM 779 C CA . LYS A 1 95 ? -0.242 5.340 -9.635 1.00 91.25 95 LYS A CA 1
ATOM 780 C C . LYS A 1 95 ? -0.081 6.346 -8.512 1.00 91.25 95 LYS A C 1
ATOM 782 O O . LYS A 1 95 ? -0.744 6.251 -7.475 1.00 91.25 95 LYS A O 1
ATOM 787 N N . LYS A 1 96 ? 0.779 7.337 -8.739 1.00 93.50 96 LYS A N 1
ATOM 788 C CA . LYS A 1 96 ? 1.044 8.418 -7.787 1.00 93.50 96 LYS A CA 1
ATOM 789 C C . LYS A 1 96 ? -0.235 9.013 -7.200 1.00 93.50 96 LYS A C 1
ATOM 791 O O . LYS A 1 96 ? -0.349 9.148 -5.985 1.00 93.50 96 LYS A O 1
ATOM 796 N N . GLU A 1 97 ? -1.210 9.328 -8.045 1.00 92.44 97 GLU A N 1
ATOM 797 C CA . GLU A 1 97 ? -2.482 9.929 -7.641 1.00 92.44 97 GLU A CA 1
ATOM 798 C C . GLU A 1 97 ? -3.304 8.986 -6.753 1.00 92.44 97 GLU A C 1
ATOM 800 O O . GLU A 1 97 ? -3.867 9.433 -5.751 1.00 92.44 97 GLU A O 1
ATOM 805 N N . ASN A 1 98 ? -3.312 7.682 -7.057 1.00 91.56 98 ASN A N 1
ATOM 806 C CA . ASN A 1 98 ? -3.960 6.686 -6.204 1.00 91.56 98 ASN A CA 1
ATOM 807 C C . ASN A 1 98 ? -3.289 6.646 -4.828 1.00 91.56 98 ASN A C 1
ATOM 809 O O . ASN A 1 98 ? -3.978 6.644 -3.815 1.00 91.56 98 ASN A O 1
ATOM 813 N N . LEU A 1 99 ? -1.952 6.656 -4.772 1.00 92.81 99 LEU A N 1
ATOM 814 C CA . LEU A 1 99 ? -1.196 6.606 -3.516 1.00 92.81 99 LEU A CA 1
ATOM 815 C C . LEU A 1 99 ? -1.438 7.839 -2.633 1.00 92.81 99 LEU A C 1
ATOM 817 O O . LEU A 1 99 ? -1.592 7.695 -1.419 1.00 92.81 99 LEU A O 1
ATOM 821 N N . ILE A 1 100 ? -1.529 9.034 -3.231 1.00 93.75 100 ILE A N 1
ATOM 822 C CA . ILE A 1 100 ? -1.907 10.266 -2.517 1.00 93.75 100 ILE A CA 1
ATOM 823 C C . ILE A 1 100 ? -3.288 10.087 -1.886 1.00 93.75 100 ILE A C 1
ATOM 825 O O . ILE A 1 100 ? -3.462 10.291 -0.684 1.00 93.75 100 ILE A O 1
ATOM 829 N N . ARG A 1 101 ? -4.267 9.645 -2.679 1.00 93.00 101 ARG A N 1
ATOM 830 C CA . ARG A 1 101 ? -5.640 9.471 -2.205 1.00 93.00 101 ARG A CA 1
ATOM 831 C C . ARG A 1 101 ? -5.758 8.363 -1.151 1.00 93.00 101 ARG A C 1
ATOM 833 O O . ARG A 1 101 ? -6.458 8.546 -0.156 1.00 93.00 101 ARG A O 1
ATOM 840 N N . PHE A 1 102 ? -5.025 7.260 -1.303 1.00 91.31 102 PHE A N 1
ATOM 841 C CA . PHE A 1 102 ? -4.894 6.221 -0.279 1.00 91.31 102 PHE A CA 1
ATOM 842 C C . PHE A 1 102 ? -4.407 6.819 1.043 1.00 91.31 102 PHE A C 1
ATOM 844 O O . PHE A 1 102 ? -5.017 6.582 2.085 1.00 91.31 102 PHE A O 1
ATOM 851 N N . ALA A 1 103 ? -3.349 7.633 1.014 1.00 91.19 103 ALA A N 1
ATOM 852 C CA . ALA A 1 103 ? -2.812 8.271 2.211 1.00 91.19 103 ALA A CA 1
ATOM 853 C C . ALA A 1 103 ? -3.844 9.174 2.904 1.00 91.19 103 ALA A C 1
ATOM 855 O O . ALA A 1 103 ? -3.973 9.132 4.129 1.00 91.19 103 ALA A O 1
ATOM 856 N N . GLU A 1 104 ? -4.600 9.962 2.135 1.00 92.38 104 GLU A N 1
ATOM 857 C CA . GLU A 1 104 ? -5.678 10.812 2.652 1.00 92.38 104 GLU A CA 1
ATOM 858 C C . GLU A 1 104 ? -6.756 9.990 3.370 1.00 92.38 104 GLU A C 1
ATOM 860 O O . GLU A 1 104 ? -7.111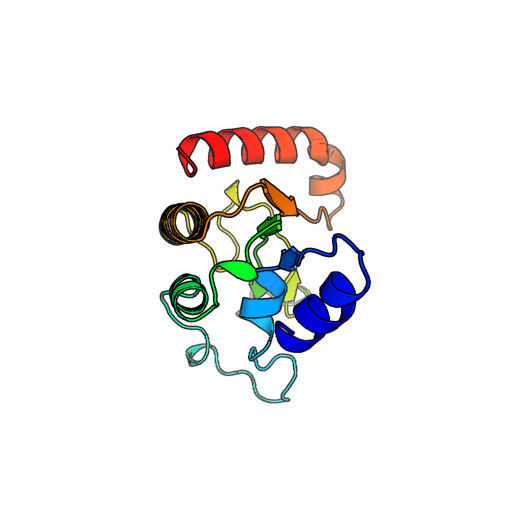 10.296 4.514 1.00 92.38 104 GLU A O 1
ATOM 865 N N . ILE A 1 105 ? -7.240 8.919 2.732 1.00 93.00 105 ILE A N 1
ATOM 866 C CA . ILE A 1 105 ? -8.266 8.046 3.309 1.00 93.00 105 ILE A CA 1
ATOM 867 C C . ILE A 1 105 ? -7.734 7.391 4.585 1.00 93.00 105 ILE A C 1
ATOM 869 O O . ILE A 1 105 ? -8.377 7.490 5.630 1.00 93.00 105 ILE A O 1
ATOM 873 N N . LEU A 1 106 ? -6.539 6.797 4.548 1.00 92.00 106 LEU A N 1
ATOM 874 C CA . LEU A 1 106 ? -5.942 6.119 5.702 1.00 92.00 106 LEU A CA 1
ATOM 875 C C . LEU A 1 106 ? -5.737 7.055 6.898 1.00 92.00 106 LEU A C 1
ATOM 877 O O . LEU A 1 106 ? -6.046 6.677 8.030 1.00 92.00 106 LEU A O 1
ATOM 881 N N . ARG A 1 107 ? -5.292 8.294 6.658 1.00 90.56 107 ARG A N 1
ATOM 882 C CA . ARG A 1 107 ? -5.190 9.321 7.707 1.00 90.56 107 ARG A CA 1
ATOM 883 C C . ARG A 1 107 ? -6.551 9.666 8.294 1.00 90.56 107 ARG A C 1
ATOM 885 O O . ARG A 1 107 ? -6.680 9.742 9.511 1.00 90.56 107 ARG A O 1
ATOM 892 N N . SER A 1 108 ? -7.567 9.844 7.449 1.00 93.62 108 SER A N 1
ATOM 893 C CA . SER A 1 108 ? -8.927 10.155 7.909 1.00 93.62 108 SER A CA 1
ATOM 894 C C . SER A 1 108 ? -9.550 9.019 8.731 1.00 93.62 108 SER A C 1
ATOM 896 O O . SER A 1 108 ? -10.324 9.274 9.652 1.00 93.62 108 SER A O 1
ATOM 898 N N . LYS A 1 109 ? -9.180 7.768 8.426 1.00 93.12 109 LYS A N 1
ATOM 899 C CA . LYS A 1 109 ? -9.636 6.557 9.119 1.00 93.12 109 LYS A CA 1
ATOM 900 C C . LYS A 1 109 ? -8.836 6.249 10.390 1.00 93.12 109 LYS A C 1
ATOM 902 O O . LYS A 1 109 ? -9.251 5.380 11.146 1.00 93.12 109 LYS A O 1
ATOM 907 N N . GLY A 1 110 ? -7.740 6.967 10.648 1.00 92.00 110 GLY A N 1
ATOM 908 C CA . GLY A 1 110 ? -6.940 6.823 11.866 1.00 92.00 110 GLY A CA 1
ATOM 909 C C . GLY A 1 110 ? -5.887 5.712 11.827 1.00 92.00 110 GLY A C 1
ATOM 910 O O . GLY A 1 110 ? -5.479 5.249 12.889 1.00 92.00 110 GLY A O 1
ATOM 911 N N . ALA A 1 111 ? -5.428 5.296 10.640 1.00 93.00 111 ALA A N 1
ATOM 912 C CA . ALA A 1 111 ? -4.331 4.335 10.533 1.00 93.00 111 ALA A CA 1
ATOM 913 C C . ALA A 1 111 ? -3.060 4.880 11.217 1.00 93.00 111 ALA A C 1
ATOM 915 O O . ALA A 1 111 ? -2.600 5.979 10.906 1.00 93.00 111 ALA A O 1
ATOM 916 N N . GLU A 1 112 ? -2.471 4.103 12.128 1.00 91.62 112 GLU A N 1
ATOM 917 C CA . GLU A 1 112 ? -1.290 4.519 12.900 1.00 91.62 112 GLU A CA 1
ATOM 918 C C . GLU A 1 112 ? 0.025 4.262 12.161 1.00 91.62 112 GLU A C 1
ATOM 920 O O . GLU A 1 112 ? 1.013 4.964 12.379 1.00 91.62 112 GLU A O 1
ATOM 925 N N . LEU A 1 113 ? 0.066 3.232 11.313 1.00 90.81 113 LEU A N 1
ATOM 926 C CA . LEU A 1 113 ? 1.282 2.828 10.618 1.00 90.81 113 LEU A CA 1
ATOM 927 C C . LEU A 1 113 ? 0.963 2.244 9.243 1.00 90.81 113 LEU A C 1
ATOM 929 O O . LEU A 1 113 ? 0.181 1.299 9.118 1.00 90.81 113 LEU A O 1
ATOM 933 N N . ILE A 1 114 ? 1.649 2.774 8.233 1.00 91.00 114 ILE A N 1
ATOM 934 C CA . ILE A 1 114 ? 1.687 2.227 6.879 1.00 91.00 114 ILE A CA 1
ATOM 935 C C . ILE A 1 114 ? 3.017 1.487 6.716 1.00 91.00 114 ILE A C 1
ATOM 937 O O . ILE A 1 114 ? 4.083 2.049 6.965 1.00 91.00 114 ILE A O 1
ATOM 941 N N . ILE A 1 115 ? 2.946 0.219 6.328 1.00 92.62 115 ILE A N 1
ATOM 942 C CA . ILE A 1 115 ? 4.084 -0.656 6.054 1.00 92.62 115 ILE A CA 1
ATOM 943 C C . ILE A 1 115 ? 4.133 -0.853 4.547 1.00 92.62 115 ILE A C 1
ATOM 945 O O . ILE A 1 115 ? 3.167 -1.318 3.958 1.00 92.62 115 ILE A O 1
ATOM 949 N N . VAL A 1 116 ? 5.245 -0.494 3.922 1.00 92.31 116 VAL A N 1
ATOM 950 C CA . VAL A 1 116 ? 5.426 -0.681 2.481 1.00 92.31 116 VAL A CA 1
ATOM 951 C C . VAL A 1 116 ? 6.024 -2.057 2.257 1.00 92.31 116 VAL A C 1
ATOM 953 O O . VAL A 1 116 ? 7.078 -2.367 2.817 1.00 92.31 116 VAL A O 1
ATOM 956 N N . GLU A 1 117 ? 5.356 -2.881 1.459 1.00 90.00 117 GLU A N 1
ATOM 957 C CA . GLU A 1 117 ? 5.827 -4.226 1.151 1.00 90.00 117 GLU A CA 1
ATOM 958 C C . GLU A 1 117 ? 6.217 -4.332 -0.315 1.00 90.00 117 GLU A C 1
ATOM 960 O O . GLU A 1 117 ? 5.364 -4.395 -1.197 1.00 90.00 117 GLU A O 1
ATOM 965 N N . THR A 1 118 ? 7.521 -4.425 -0.551 1.00 89.31 118 THR A N 1
ATOM 966 C CA . THR A 1 118 ? 8.097 -4.550 -1.890 1.00 89.31 118 THR A CA 1
ATOM 967 C C . THR A 1 118 ? 8.792 -5.892 -2.024 1.00 89.31 118 THR A C 1
ATOM 969 O O . THR A 1 118 ? 9.656 -6.251 -1.220 1.00 89.31 118 THR A O 1
ATOM 972 N N . ALA A 1 119 ? 8.411 -6.659 -3.046 1.00 86.88 119 ALA A N 1
ATOM 973 C CA . ALA A 1 119 ? 8.989 -7.958 -3.340 1.00 86.88 119 ALA A CA 1
ATOM 974 C C . ALA A 1 119 ? 10.018 -7.845 -4.463 1.00 86.88 119 ALA A C 1
ATOM 976 O O . ALA A 1 119 ? 9.714 -7.544 -5.614 1.00 86.88 119 ALA A O 1
ATOM 977 N N . VAL A 1 120 ? 11.249 -8.183 -4.111 1.00 81.69 120 VAL A N 1
ATOM 978 C CA . VAL A 1 120 ? 12.402 -8.203 -5.002 1.00 81.69 120 VAL A CA 1
ATOM 979 C C . VAL A 1 120 ? 12.480 -9.604 -5.623 1.00 81.69 120 VAL A C 1
ATOM 981 O O . VAL A 1 120 ? 12.824 -10.560 -4.927 1.00 81.69 120 VAL A O 1
ATOM 984 N N . ARG A 1 121 ? 12.041 -9.771 -6.880 1.00 78.31 121 ARG A N 1
ATOM 985 C CA . ARG A 1 121 ? 11.801 -11.110 -7.474 1.00 78.31 121 ARG A CA 1
ATOM 986 C C . ARG A 1 121 ? 12.787 -11.525 -8.560 1.00 78.31 121 ARG A C 1
ATOM 988 O O . ARG A 1 121 ? 12.938 -12.724 -8.784 1.00 78.31 121 ARG A O 1
ATOM 995 N N . ASP A 1 122 ? 13.441 -10.579 -9.221 1.00 83.19 122 ASP A N 1
ATOM 996 C CA . ASP A 1 122 ? 14.500 -10.870 -10.184 1.00 83.19 122 ASP A CA 1
ATOM 997 C C . ASP A 1 122 ? 15.895 -10.611 -9.589 1.00 83.19 122 ASP A C 1
ATOM 999 O O . ASP A 1 122 ? 16.057 -10.010 -8.523 1.00 83.19 122 ASP A O 1
ATOM 1003 N N . ILE A 1 123 ? 16.916 -11.165 -10.248 1.00 87.88 123 ILE A N 1
ATOM 1004 C CA . ILE A 1 123 ? 18.304 -11.100 -9.772 1.00 87.88 123 ILE A CA 1
ATOM 1005 C C . ILE A 1 123 ? 18.813 -9.657 -9.781 1.00 87.88 123 ILE A C 1
ATOM 1007 O O . ILE A 1 123 ? 19.575 -9.281 -8.892 1.00 87.88 123 ILE A O 1
ATOM 1011 N N . GLU A 1 124 ? 18.409 -8.852 -10.761 1.00 87.50 124 GLU A N 1
ATOM 1012 C CA . GLU A 1 124 ? 18.854 -7.464 -10.875 1.00 87.50 124 GLU A CA 1
ATOM 1013 C C . GLU A 1 124 ? 18.321 -6.632 -9.712 1.00 87.50 124 GLU A C 1
ATOM 1015 O O . GLU A 1 124 ? 19.085 -5.934 -9.042 1.00 87.50 124 GLU A O 1
ATOM 1020 N N . ASP A 1 125 ? 17.041 -6.779 -9.401 1.00 88.56 125 ASP A N 1
ATOM 1021 C CA . ASP A 1 125 ? 16.400 -6.159 -8.261 1.00 88.56 125 ASP A CA 1
ATOM 1022 C C . ASP A 1 125 ? 17.041 -6.643 -6.955 1.00 88.56 125 ASP A C 1
ATOM 1024 O O . ASP A 1 125 ? 17.310 -5.835 -6.065 1.00 88.56 125 ASP A O 1
ATOM 1028 N N . LEU A 1 126 ? 17.373 -7.937 -6.841 1.00 89.94 126 LEU A N 1
ATOM 1029 C CA . LEU A 1 126 ? 18.035 -8.481 -5.650 1.00 89.94 126 LEU A CA 1
ATOM 1030 C C . LEU A 1 126 ? 19.411 -7.853 -5.424 1.00 89.94 126 LEU A C 1
ATOM 1032 O O . LEU A 1 126 ? 19.745 -7.473 -4.299 1.00 89.94 126 LEU A O 1
ATOM 1036 N N . LEU A 1 127 ? 20.199 -7.708 -6.490 1.00 95.25 127 LEU A N 1
ATOM 1037 C CA . LEU A 1 127 ? 21.512 -7.067 -6.436 1.00 95.25 127 LEU A CA 1
ATOM 1038 C C . LEU A 1 127 ? 21.411 -5.573 -6.093 1.00 95.25 127 LEU A C 1
ATOM 1040 O O . LEU A 1 127 ? 22.321 -5.030 -5.465 1.00 95.25 127 LEU A O 1
ATOM 1044 N N . ASN A 1 128 ? 20.295 -4.929 -6.441 1.00 94.00 128 ASN A N 1
ATOM 1045 C CA . ASN A 1 128 ? 20.051 -3.504 -6.227 1.00 94.00 128 ASN A CA 1
ATOM 1046 C C . ASN A 1 128 ? 19.066 -3.202 -5.083 1.00 94.00 128 ASN A C 1
ATOM 1048 O O . ASN A 1 128 ? 18.640 -2.057 -4.933 1.00 94.00 128 ASN A O 1
ATOM 1052 N N . ALA A 1 129 ? 18.740 -4.178 -4.229 1.00 91.69 129 ALA A N 1
ATOM 1053 C CA . ALA A 1 129 ? 17.663 -4.063 -3.240 1.00 91.69 129 ALA A CA 1
ATOM 1054 C C . ALA A 1 129 ? 17.789 -2.828 -2.329 1.00 91.69 129 ALA A C 1
ATOM 1056 O O . ALA A 1 129 ? 16.801 -2.168 -2.020 1.00 91.69 129 ALA A O 1
ATOM 1057 N N . LYS A 1 130 ? 19.015 -2.465 -1.929 1.00 93.75 130 LYS A N 1
ATOM 1058 C CA . LYS A 1 130 ? 19.259 -1.262 -1.113 1.00 93.75 130 LYS A CA 1
ATOM 1059 C C . LYS A 1 130 ? 18.908 0.031 -1.846 1.00 93.75 130 LYS A C 1
ATOM 1061 O O . LYS A 1 130 ? 18.378 0.944 -1.223 1.00 93.75 130 LYS A O 1
ATOM 1066 N N . GLN A 1 131 ? 19.226 0.105 -3.137 1.00 95.62 131 GLN A N 1
ATOM 1067 C CA . GLN A 1 131 ? 18.914 1.268 -3.960 1.00 95.62 131 GLN A CA 1
ATOM 1068 C C . GLN A 1 131 ? 17.405 1.364 -4.184 1.00 95.62 131 GLN A C 1
ATOM 1070 O O . GLN A 1 131 ? 16.834 2.422 -3.965 1.00 95.62 131 GLN A O 1
ATOM 1075 N N . ILE A 1 132 ? 16.751 0.237 -4.480 1.00 94.50 132 ILE A N 1
ATOM 1076 C CA . ILE A 1 132 ? 15.290 0.147 -4.620 1.00 94.50 132 ILE A CA 1
ATOM 1077 C C . ILE A 1 132 ? 14.578 0.673 -3.372 1.00 94.50 132 ILE A C 1
ATOM 1079 O O . ILE A 1 132 ? 13.679 1.499 -3.489 1.00 94.50 132 ILE A O 1
ATOM 1083 N N . ILE A 1 133 ? 15.007 0.249 -2.178 1.00 93.75 133 ILE A N 1
ATOM 1084 C CA . ILE A 1 133 ? 14.434 0.729 -0.911 1.00 93.75 133 ILE A CA 1
ATOM 1085 C C . ILE A 1 133 ? 14.663 2.236 -0.739 1.00 93.75 133 ILE A C 1
ATOM 1087 O O . ILE A 1 133 ? 13.772 2.940 -0.264 1.00 93.75 133 ILE A O 1
ATOM 1091 N N . ALA A 1 134 ? 15.843 2.746 -1.103 1.00 95.75 134 ALA A N 1
ATOM 1092 C CA . ALA A 1 134 ? 16.149 4.171 -1.001 1.00 95.75 134 ALA A CA 1
ATOM 1093 C C . ALA A 1 134 ? 15.281 5.014 -1.950 1.00 95.75 134 ALA A C 1
ATOM 1095 O O . ALA A 1 134 ? 14.704 6.013 -1.516 1.00 95.75 134 ALA A O 1
ATOM 1096 N N . ASP A 1 135 ? 15.143 4.585 -3.204 1.00 96.25 135 ASP A N 1
ATOM 1097 C CA . ASP A 1 135 ? 14.336 5.259 -4.224 1.00 96.25 135 ASP A CA 1
ATOM 1098 C C . ASP A 1 135 ? 12.850 5.220 -3.863 1.00 96.25 135 ASP A C 1
ATOM 1100 O O . ASP A 1 135 ? 12.158 6.234 -3.937 1.00 96.25 135 ASP A O 1
ATOM 1104 N N . GLU A 1 136 ? 12.369 4.075 -3.378 1.00 94.50 136 GLU A N 1
ATOM 1105 C CA . GLU A 1 136 ? 11.000 3.921 -2.896 1.00 94.50 136 GLU A CA 1
ATOM 1106 C C . GLU A 1 136 ? 10.712 4.786 -1.673 1.00 94.50 136 GLU A C 1
ATOM 1108 O O . GLU A 1 136 ? 9.691 5.468 -1.624 1.00 94.50 136 GLU A O 1
ATOM 1113 N N . THR A 1 137 ? 11.640 4.847 -0.720 1.00 94.88 137 THR A N 1
ATOM 1114 C CA . THR A 1 137 ? 11.517 5.739 0.438 1.00 94.88 137 THR A CA 1
ATOM 1115 C C . THR A 1 137 ? 11.463 7.203 0.002 1.00 94.88 137 THR A C 1
ATOM 1117 O O . THR A 1 137 ? 10.645 7.971 0.509 1.00 94.88 137 THR A O 1
ATOM 1120 N N . ALA A 1 138 ? 12.319 7.615 -0.937 1.00 96.19 138 ALA A N 1
ATOM 1121 C CA . ALA A 1 138 ? 12.337 8.982 -1.450 1.00 96.19 138 ALA A CA 1
ATOM 1122 C C . ALA A 1 138 ? 11.029 9.340 -2.171 1.00 96.19 138 ALA A C 1
ATOM 1124 O O . ALA A 1 138 ? 10.444 10.386 -1.888 1.00 96.19 138 ALA A O 1
ATOM 1125 N N . TYR A 1 139 ? 10.547 8.447 -3.036 1.00 96.12 139 TYR A N 1
ATOM 1126 C CA . TYR A 1 139 ? 9.280 8.589 -3.744 1.00 96.12 139 TYR A CA 1
ATOM 1127 C C . TYR A 1 139 ? 8.100 8.708 -2.773 1.00 96.12 139 TYR A C 1
ATOM 1129 O O . TYR A 1 139 ? 7.324 9.657 -2.841 1.00 96.12 139 TYR A O 1
ATOM 1137 N N . LEU A 1 140 ? 7.995 7.807 -1.795 1.00 93.62 140 LEU A N 1
ATOM 1138 C CA . LEU A 1 140 ? 6.901 7.836 -0.826 1.00 93.62 140 LEU A CA 1
ATOM 1139 C C . LEU A 1 140 ? 6.962 9.050 0.104 1.00 93.62 140 LEU A C 1
ATOM 1141 O O . LEU A 1 140 ? 5.919 9.586 0.455 1.00 93.62 140 LEU A O 1
ATOM 1145 N N . ASN A 1 141 ? 8.149 9.552 0.447 1.00 92.88 141 ASN A N 1
ATOM 1146 C CA . ASN A 1 141 ? 8.279 10.820 1.172 1.00 92.88 141 ASN A CA 1
ATOM 1147 C C . ASN A 1 141 ? 7.813 12.035 0.355 1.00 92.88 141 ASN A C 1
ATOM 1149 O O . ASN A 1 141 ? 7.518 13.081 0.931 1.00 92.88 141 ASN A O 1
ATOM 1153 N N . GLU A 1 142 ? 7.790 11.946 -0.975 1.00 93.12 142 GLU A N 1
ATOM 1154 C CA . GLU A 1 142 ? 7.207 12.975 -1.835 1.00 93.12 142 GLU A CA 1
ATOM 1155 C C . GLU A 1 142 ? 5.682 12.854 -1.894 1.00 93.12 142 GLU A C 1
ATOM 1157 O O . GLU A 1 142 ? 4.983 13.862 -1.797 1.00 93.12 142 GLU A O 1
ATOM 1162 N N . VAL A 1 143 ? 5.193 11.622 -2.043 1.00 91.25 143 VAL A N 1
ATOM 1163 C CA . VAL A 1 143 ? 3.787 11.283 -2.290 1.00 91.25 143 VAL A CA 1
ATOM 1164 C C . VAL A 1 143 ? 2.940 11.341 -1.019 1.00 91.25 143 VAL A C 1
ATOM 1166 O O . VAL A 1 143 ? 1.850 11.901 -1.029 1.00 91.25 143 VAL A O 1
ATOM 1169 N N . LEU A 1 144 ? 3.440 10.794 0.090 1.00 83.75 144 LEU A N 1
ATOM 1170 C CA . LEU A 1 144 ? 2.718 10.637 1.356 1.00 83.75 144 LEU A CA 1
ATOM 1171 C C . LEU A 1 144 ? 2.957 11.820 2.314 1.00 83.75 144 LEU A C 1
ATOM 1173 O O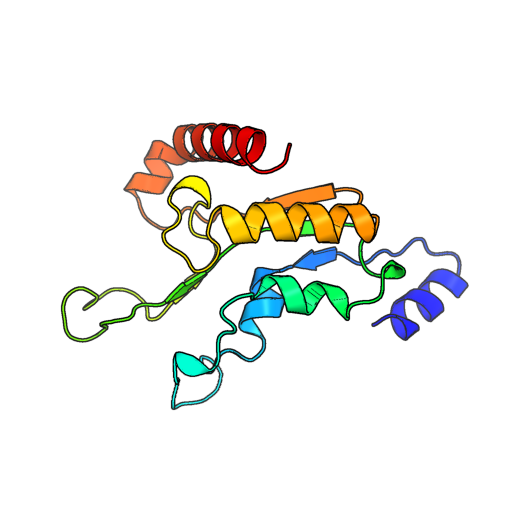 . LEU A 1 144 ? 3.019 11.613 3.528 1.00 83.75 144 LEU A O 1
ATOM 1177 N N . LYS A 1 145 ? 3.132 13.043 1.799 1.00 73.75 145 LYS A N 1
ATOM 1178 C CA . LYS A 1 145 ? 3.298 14.258 2.625 1.00 73.75 145 LYS A CA 1
ATOM 1179 C C . LYS A 1 145 ? 2.036 14.676 3.354 1.00 73.75 145 LYS A C 1
ATOM 1181 O O . LYS A 1 145 ? 0.927 14.314 2.911 1.00 73.75 145 LYS A O 1
#

Sequence (145 aa):
MIDILNEVNSRGCDVKYCFDIGHLLTIDLPMHKENFNKESIPERPEDLLEDIPAELFYKVHLNDFWINRDPEGEGKGEPPFKFHPPLHRETGFLKKENLIRFAEILRSKGAELIIVETAVRDIEDLLNAKQIIADETAYLNEVLK

Foldseek 3Di:
DVVVCVVVVVVVDDDAAEEELQCVQCVPQCVVPPDGDPVPRDLQSLVVLVPDQLRRAAHYEDFFKAADPCCPPPCPPPDRMDTGAQVLVVRGSDDLVSLLSNLVSSVVSPYPYYHYDHDQDDPVCVVCVVVSVVSSVVSCVVRND

pLDDT: mean 84.94, std 11.94, range [45.84, 96.69]

Secondary structure (DSSP, 8-state):
-HHHHHHHHTTT-----EEEHHHHHHTTSGGGSSS--GGGS-S-GGGGGTTS-GGG-SEEEE--EEE-S-TTTTTTTS-SEEE---GGGT-SS--HHHHHHHHHHHHHHT--EEEE-----SHHHHHTHHHHHHHHHHHHHHHT-